Protein AF-A0A6A7FNZ3-F1 (afdb_monomer)

Foldseek 3Di:
DVVCVVVVDFLVNPDDDDDDDDDDDPVVVVVVVVVCVVDPPPPPPVLLDLPCVVVLVVLVVVLVVLVVVLVVVVVVQVVLVVVQVVLVVVLVVVVVVLVVQQVVCVVVVHHRDDDDDSCVVRPDDDDDDCVVSRNSVNVSVVSVVVSVVVVVSSVVSVVVVVVVVVD

Mean predicted aligned error: 10.19 Å

Radius of gyration: 31.42 Å; Cα contacts (8 Å, |Δi|>4): 56; chains: 1; bounding box: 76×31×95 Å

Structure (mmCIF, N/CA/C/O backbone):
data_AF-A0A6A7FNZ3-F1
#
_entry.id   AF-A0A6A7FNZ3-F1
#
loop_
_atom_site.group_PDB
_atom_site.id
_atom_site.type_symbol
_atom_site.label_atom_id
_atom_site.label_alt_id
_atom_site.label_comp_id
_atom_site.label_asym_id
_atom_site.label_entity_id
_atom_site.label_seq_id
_atom_site.pdbx_PDB_ins_code
_atom_site.Cartn_x
_atom_site.Cartn_y
_atom_site.Cartn_z
_atom_site.occupancy
_atom_site.B_iso_or_equiv
_atom_site.auth_seq_id
_atom_site.auth_comp_id
_atom_site.auth_asym_id
_atom_site.auth_atom_id
_atom_site.pdbx_PDB_model_num
ATOM 1 N N . PRO A 1 1 ? -13.942 -5.929 8.116 1.00 56.31 1 PRO A N 1
ATOM 2 C CA . PRO A 1 1 ? -12.706 -6.366 8.819 1.00 56.31 1 PRO A CA 1
ATOM 3 C C . PRO A 1 1 ? -12.641 -7.875 9.098 1.00 56.31 1 PRO A C 1
ATOM 5 O O . PRO A 1 1 ? -11.641 -8.498 8.754 1.00 56.31 1 PRO A O 1
ATOM 8 N N . ASP A 1 2 ? -13.688 -8.472 9.677 1.00 61.97 2 ASP A N 1
ATOM 9 C CA . ASP A 1 2 ? -13.666 -9.895 10.049 1.00 61.97 2 ASP A CA 1
ATOM 10 C C . ASP A 1 2 ? -13.621 -10.835 8.847 1.00 61.97 2 ASP A C 1
ATOM 12 O O . ASP A 1 2 ? -13.016 -11.894 8.931 1.00 61.97 2 ASP A O 1
ATOM 16 N N . VAL A 1 3 ? -14.195 -10.439 7.708 1.00 69.12 3 VAL A N 1
ATOM 17 C CA . VAL A 1 3 ? -14.129 -11.214 6.458 1.00 69.12 3 VAL A CA 1
ATOM 18 C C . VAL A 1 3 ? -12.696 -11.278 5.920 1.00 69.12 3 VAL A C 1
ATOM 20 O O . VAL A 1 3 ? -12.202 -12.367 5.656 1.00 69.12 3 VAL A O 1
ATOM 23 N N . LEU A 1 4 ? -11.989 -10.141 5.858 1.00 68.50 4 LEU A N 1
ATOM 24 C CA . LEU A 1 4 ? -10.575 -10.090 5.453 1.00 68.50 4 LEU A CA 1
ATOM 25 C C . LEU A 1 4 ? -9.689 -10.901 6.408 1.00 68.50 4 LEU A C 1
ATOM 27 O O . LEU A 1 4 ? -8.829 -11.657 5.967 1.00 68.50 4 LEU A O 1
ATOM 31 N N . ARG A 1 5 ? -9.947 -10.802 7.720 1.00 70.81 5 ARG A N 1
ATOM 32 C CA . ARG A 1 5 ? -9.220 -11.566 8.743 1.00 70.81 5 ARG A CA 1
ATOM 33 C C . ARG A 1 5 ? -9.498 -13.070 8.650 1.00 70.81 5 ARG A C 1
ATOM 35 O O . ARG A 1 5 ? -8.569 -13.858 8.791 1.00 70.81 5 ARG A O 1
ATOM 42 N N . LYS A 1 6 ? -10.747 -13.472 8.391 1.00 75.88 6 LYS A N 1
ATOM 43 C CA . LYS A 1 6 ? -11.143 -14.877 8.182 1.00 75.88 6 LYS A CA 1
ATOM 44 C C . LYS A 1 6 ? -10.519 -15.462 6.917 1.00 75.88 6 LYS A C 1
ATOM 46 O O . LYS A 1 6 ? -10.058 -16.596 6.947 1.00 75.88 6 LYS A O 1
ATOM 51 N N . LEU A 1 7 ? -10.467 -14.678 5.843 1.00 77.19 7 LEU A N 1
ATOM 52 C CA . LEU A 1 7 ? -9.879 -15.069 4.559 1.00 77.19 7 LEU A CA 1
ATOM 53 C C . LEU A 1 7 ? -8.352 -14.887 4.507 1.00 77.19 7 LEU A C 1
ATOM 55 O O . LEU A 1 7 ? -7.747 -15.207 3.491 1.00 77.19 7 LEU A O 1
ATOM 59 N N . LYS A 1 8 ? -7.725 -14.393 5.589 1.00 79.19 8 LYS A N 1
ATOM 60 C CA . LYS A 1 8 ? -6.281 -14.100 5.681 1.00 79.19 8 LYS A CA 1
ATOM 61 C C . LYS A 1 8 ? -5.763 -13.251 4.510 1.00 79.19 8 LYS A C 1
ATOM 63 O O . LYS A 1 8 ? -4.644 -13.442 4.040 1.00 79.19 8 LYS A O 1
ATOM 68 N N . LEU A 1 9 ? -6.582 -12.311 4.043 1.00 78.62 9 LEU A N 1
ATOM 69 C CA . LEU A 1 9 ? -6.213 -11.405 2.962 1.00 78.62 9 LEU A CA 1
ATOM 70 C C . LEU A 1 9 ? -5.295 -10.309 3.521 1.00 78.62 9 LEU A C 1
ATOM 72 O O . LEU A 1 9 ? -5.698 -9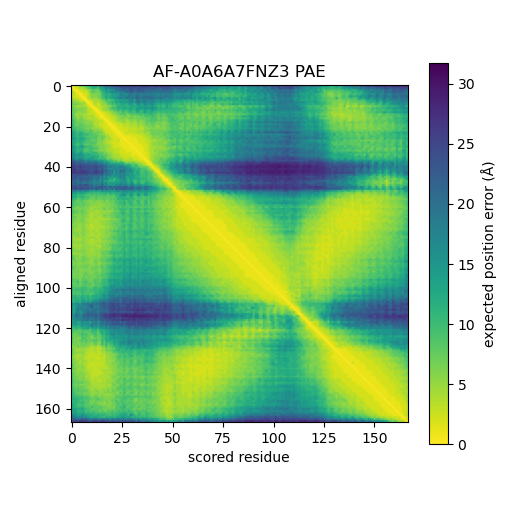.538 4.393 1.00 78.62 9 LEU A O 1
ATOM 76 N N . SER A 1 10 ? -4.057 -10.284 3.028 1.00 80.75 10 SER A N 1
ATOM 77 C CA . SER A 1 10 ? -3.047 -9.239 3.250 1.00 80.75 10 SER A CA 1
ATOM 78 C C . SER A 1 10 ? -2.820 -8.481 1.943 1.00 80.75 10 SER A C 1
ATOM 80 O O . SER A 1 10 ? -3.175 -8.981 0.875 1.00 80.75 10 SER A O 1
ATOM 82 N N . HIS A 1 11 ? -2.173 -7.319 2.022 1.00 81.19 11 HIS A N 1
ATOM 83 C CA . HIS A 1 11 ? -1.690 -6.580 0.855 1.00 81.19 11 HIS A CA 1
ATOM 84 C C . HIS A 1 11 ? -0.832 -7.448 -0.091 1.00 81.19 11 HIS A C 1
ATOM 86 O O . HIS A 1 11 ? -0.909 -7.272 -1.301 1.00 81.19 11 HIS A O 1
ATOM 92 N N . ASP A 1 12 ? -0.109 -8.442 0.440 1.00 80.81 12 ASP A N 1
ATOM 93 C CA . ASP A 1 12 ? 0.723 -9.368 -0.347 1.00 80.81 12 ASP A CA 1
ATOM 94 C C . ASP A 1 12 ? -0.079 -10.332 -1.228 1.00 80.81 12 ASP A C 1
ATOM 96 O O . ASP A 1 12 ? 0.350 -10.676 -2.322 1.00 80.81 12 ASP A O 1
ATOM 100 N N . ASN A 1 13 ? -1.251 -10.768 -0.758 1.00 82.56 13 ASN A N 1
ATOM 101 C CA . ASN A 1 13 ? -2.072 -11.774 -1.440 1.00 82.56 13 ASN A CA 1
ATOM 102 C C . ASN A 1 13 ? -3.271 -11.147 -2.164 1.00 82.56 13 ASN A C 1
ATOM 104 O O . ASN A 1 13 ? -4.154 -11.867 -2.631 1.00 82.56 13 ASN A O 1
ATOM 108 N N . LEU A 1 14 ? -3.347 -9.814 -2.203 1.00 82.94 14 LEU A N 1
ATOM 109 C CA . LEU A 1 14 ? -4.453 -9.097 -2.829 1.00 82.94 14 LEU A CA 1
ATOM 110 C C . LEU A 1 14 ? -4.335 -9.099 -4.357 1.00 82.94 14 LEU A C 1
ATOM 112 O O . LEU A 1 14 ? -5.343 -9.165 -5.056 1.00 82.94 14 LEU A O 1
ATOM 116 N N . PHE A 1 15 ? -3.102 -9.058 -4.859 1.00 83.44 15 PHE A N 1
ATOM 117 C CA . PHE A 1 15 ? -2.788 -9.041 -6.280 1.00 83.44 15 PHE A CA 1
ATOM 118 C C . PHE A 1 15 ? -1.883 -10.216 -6.637 1.00 83.44 15 PHE A C 1
ATOM 120 O O . PHE A 1 15 ? -1.096 -10.687 -5.821 1.00 83.44 15 PHE A O 1
ATOM 127 N N . THR A 1 16 ? -2.000 -10.689 -7.875 1.00 84.12 16 THR A N 1
ATOM 128 C CA . THR A 1 16 ? -1.127 -11.734 -8.419 1.00 84.12 16 THR A CA 1
ATOM 129 C C . THR A 1 16 ? -0.494 -11.219 -9.701 1.00 84.12 16 THR A C 1
ATOM 131 O O . THR A 1 16 ? -1.188 -10.729 -10.591 1.00 84.12 16 THR A O 1
ATOM 134 N N . GLU A 1 17 ? 0.834 -11.284 -9.777 1.00 83.50 17 GLU A N 1
ATOM 135 C CA . GLU A 1 17 ? 1.569 -10.879 -10.972 1.00 83.50 17 GLU A CA 1
ATOM 136 C C . GLU A 1 17 ? 1.423 -11.957 -12.049 1.00 83.50 17 GLU A C 1
ATOM 138 O O . GLU A 1 17 ? 1.790 -13.119 -11.856 1.00 83.50 17 GLU A O 1
ATOM 143 N N . VAL A 1 18 ? 0.883 -11.575 -13.205 1.00 90.38 18 VAL A N 1
ATOM 144 C CA . VAL A 1 18 ? 0.770 -12.465 -14.362 1.00 90.38 18 VAL A CA 1
ATOM 145 C C . VAL A 1 18 ? 1.965 -12.229 -15.272 1.00 90.38 18 VAL A C 1
ATOM 147 O O . VAL A 1 18 ? 2.181 -11.123 -15.765 1.00 90.38 18 VAL A O 1
ATOM 150 N N . LYS A 1 19 ? 2.742 -13.285 -15.528 1.00 91.00 19 LYS A N 1
ATOM 151 C CA . LYS A 1 19 ? 3.885 -13.206 -16.438 1.00 91.00 19 LYS A CA 1
ATOM 152 C C . LYS A 1 19 ? 3.411 -12.916 -17.863 1.00 91.00 19 LYS A C 1
ATOM 154 O O . LYS A 1 19 ? 2.720 -13.733 -18.471 1.00 91.00 19 LYS A O 1
ATOM 159 N N . VAL A 1 20 ? 3.861 -11.796 -18.422 1.00 93.00 20 VAL A N 1
ATOM 160 C CA . VAL A 1 20 ? 3.651 -11.466 -19.834 1.00 93.00 20 VAL A CA 1
ATOM 161 C C . VAL A 1 20 ? 4.646 -12.257 -20.683 1.00 93.00 20 VAL A C 1
ATOM 163 O O . VAL A 1 20 ? 5.857 -12.185 -20.471 1.00 93.00 20 VAL A O 1
ATOM 166 N N . VAL A 1 21 ? 4.138 -13.041 -21.637 1.00 94.06 21 VAL A N 1
ATOM 167 C CA . VAL A 1 21 ? 4.956 -13.805 -22.589 1.00 94.06 21 VAL A CA 1
ATOM 168 C C . VAL A 1 21 ? 4.644 -13.316 -23.994 1.00 94.06 21 VAL A C 1
ATOM 170 O O . VAL A 1 21 ? 3.557 -13.561 -24.514 1.00 94.06 21 VAL A O 1
ATOM 173 N N . ILE A 1 22 ? 5.611 -12.642 -24.611 1.00 92.56 22 ILE A N 1
ATOM 174 C CA . ILE A 1 22 ? 5.517 -12.205 -26.003 1.00 92.56 22 ILE A CA 1
ATOM 175 C C . ILE A 1 22 ? 5.937 -13.381 -26.888 1.00 92.56 22 ILE A C 1
ATOM 177 O O . ILE A 1 22 ? 7.030 -13.925 -26.729 1.00 92.56 22 ILE A O 1
ATOM 181 N N . LYS A 1 23 ? 5.053 -13.803 -27.797 1.00 94.69 23 LYS A N 1
ATOM 182 C CA . LYS A 1 23 ? 5.336 -14.834 -28.803 1.00 94.69 23 LYS A CA 1
ATOM 183 C C . LYS A 1 23 ? 5.120 -14.241 -30.185 1.00 94.69 23 LYS A C 1
ATOM 185 O O . LYS A 1 23 ? 4.004 -13.844 -30.508 1.00 94.69 23 LYS A O 1
ATOM 190 N N . ASN A 1 24 ? 6.171 -14.238 -30.992 1.00 93.75 24 ASN A N 1
ATOM 191 C CA . ASN A 1 24 ? 6.100 -13.801 -32.379 1.00 93.75 24 ASN A CA 1
ATOM 192 C C . ASN A 1 24 ? 5.875 -15.003 -33.295 1.00 93.75 24 ASN A C 1
ATOM 194 O O . ASN A 1 24 ? 6.409 -16.090 -33.061 1.00 93.75 24 ASN A O 1
ATOM 198 N N . SER A 1 25 ? 5.083 -14.808 -34.348 1.00 96.75 25 SER A N 1
ATOM 199 C CA . SER A 1 25 ? 5.003 -15.784 -35.432 1.00 96.75 25 SER A CA 1
ATOM 200 C C . SER A 1 25 ? 6.275 -15.728 -36.280 1.00 96.75 25 SER A C 1
ATOM 202 O O . SER A 1 25 ? 6.988 -14.724 -36.296 1.00 96.75 25 SER A O 1
ATOM 204 N N . HIS A 1 26 ? 6.541 -16.790 -37.042 1.00 95.12 26 HIS A N 1
ATOM 205 C CA . HIS A 1 26 ? 7.684 -16.816 -37.958 1.00 95.12 26 HIS A CA 1
ATOM 206 C C . HIS A 1 26 ? 7.654 -15.661 -38.971 1.00 95.12 26 HIS A C 1
ATOM 208 O O . HIS A 1 26 ? 8.702 -15.113 -39.296 1.00 95.12 26 HIS A O 1
ATOM 214 N N . LEU A 1 27 ? 6.460 -15.243 -39.409 1.00 95.06 27 LEU A N 1
ATOM 215 C CA . LEU A 1 27 ? 6.297 -14.117 -40.330 1.00 95.06 27 LEU A CA 1
ATOM 216 C C . LEU A 1 27 ? 6.630 -12.772 -39.669 1.00 95.06 27 LEU A C 1
ATOM 218 O O . LEU A 1 27 ? 7.258 -11.929 -40.297 1.00 95.06 27 LEU A O 1
ATOM 222 N N . ILE A 1 28 ? 6.263 -12.588 -38.396 1.00 95.25 28 ILE A N 1
ATOM 223 C CA . ILE A 1 28 ? 6.636 -11.389 -37.632 1.00 95.25 28 ILE A CA 1
ATOM 224 C C . ILE A 1 28 ? 8.151 -11.322 -37.438 1.00 95.25 28 ILE A C 1
ATOM 226 O O . ILE A 1 28 ? 8.718 -10.244 -37.554 1.00 95.25 28 ILE A O 1
ATOM 230 N N . ASN A 1 29 ? 8.820 -12.456 -37.208 1.00 93.31 29 ASN A N 1
ATOM 231 C CA . ASN A 1 29 ? 10.281 -12.478 -37.107 1.00 93.31 29 ASN A CA 1
ATOM 232 C C . ASN A 1 29 ? 10.949 -12.095 -38.438 1.00 93.31 29 ASN A C 1
ATOM 234 O O . ASN A 1 29 ? 11.882 -11.300 -38.434 1.00 93.31 29 ASN A O 1
ATOM 238 N N . ALA A 1 30 ? 10.454 -12.615 -39.569 1.00 92.69 30 ALA A N 1
ATOM 239 C CA . ALA A 1 30 ? 10.962 -12.246 -40.894 1.00 92.69 30 ALA A CA 1
ATOM 240 C C . ALA A 1 30 ? 10.755 -10.750 -41.184 1.00 92.69 30 ALA A C 1
ATOM 242 O O . ALA A 1 30 ? 11.678 -10.073 -41.629 1.00 92.69 30 ALA A O 1
ATOM 243 N N . LEU A 1 31 ? 9.574 -10.225 -40.843 1.00 91.94 31 LEU A N 1
ATOM 244 C CA . LEU A 1 31 ? 9.273 -8.800 -40.949 1.00 91.94 31 LEU A CA 1
ATOM 245 C C . LEU A 1 31 ? 10.174 -7.954 -40.039 1.00 91.94 31 LEU A C 1
ATOM 247 O O . LEU A 1 31 ? 10.645 -6.907 -40.462 1.00 91.94 31 LEU A O 1
ATOM 251 N N . GLN A 1 32 ? 10.444 -8.387 -38.802 1.00 88.31 32 GLN A N 1
ATOM 252 C CA . GLN A 1 32 ? 11.372 -7.682 -37.915 1.00 88.31 32 GLN A CA 1
ATOM 253 C C . GLN A 1 32 ? 12.770 -7.587 -38.531 1.00 88.31 32 GLN A C 1
ATOM 255 O O . GLN A 1 32 ? 13.363 -6.518 -38.459 1.00 88.31 32 GLN A O 1
ATOM 260 N N .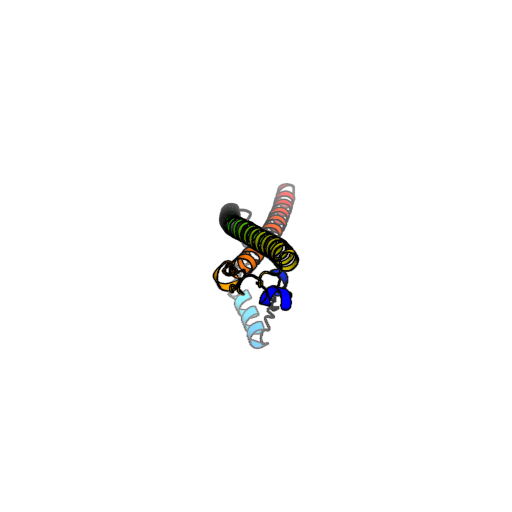 CYS A 1 33 ? 13.279 -8.656 -39.153 1.00 87.88 33 CYS A N 1
ATOM 261 C CA . CYS A 1 33 ? 14.572 -8.623 -39.843 1.00 87.88 33 CYS A CA 1
ATOM 262 C C . CYS A 1 33 ? 14.598 -7.572 -40.962 1.00 87.88 33 CYS A C 1
ATOM 264 O O . CYS A 1 33 ? 15.513 -6.756 -40.998 1.00 87.88 33 CYS A O 1
ATOM 266 N N . GLU A 1 34 ? 13.569 -7.535 -41.811 1.00 90.12 34 GLU A N 1
ATOM 267 C CA . GLU A 1 34 ? 13.465 -6.539 -42.885 1.00 90.12 34 GLU A CA 1
ATOM 268 C C . GLU A 1 34 ? 13.355 -5.107 -42.329 1.00 90.12 34 GLU A C 1
ATOM 270 O O . GLU A 1 34 ? 14.017 -4.189 -42.811 1.00 90.12 34 GLU A O 1
ATOM 275 N N . LEU A 1 35 ? 12.582 -4.912 -41.255 1.00 86.75 35 LEU A N 1
ATOM 276 C CA . LEU A 1 35 ? 12.452 -3.615 -40.584 1.00 86.75 35 LEU A CA 1
ATOM 277 C C . LEU A 1 35 ? 13.764 -3.145 -39.937 1.00 86.75 35 LEU A C 1
ATOM 279 O O . LEU A 1 35 ? 14.048 -1.948 -39.960 1.00 86.75 35 LEU A O 1
ATOM 283 N N . TYR A 1 36 ? 14.567 -4.056 -39.378 1.00 84.19 36 TYR A N 1
ATOM 284 C CA . TYR A 1 36 ? 15.887 -3.726 -38.829 1.00 84.19 36 TYR A CA 1
ATOM 285 C C . TYR A 1 36 ? 16.851 -3.232 -39.916 1.00 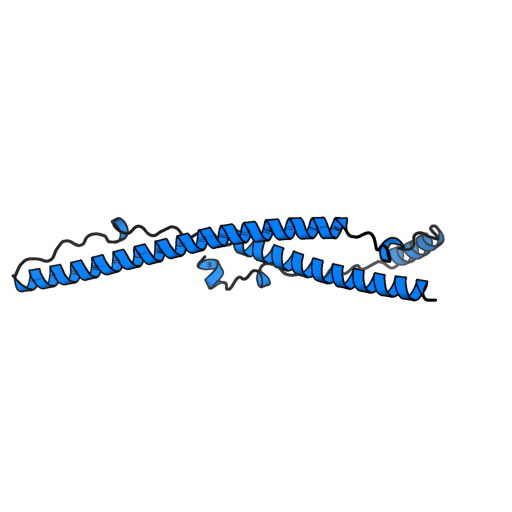84.19 36 TYR A C 1
ATOM 287 O O . TYR A 1 36 ? 17.614 -2.300 -39.671 1.00 84.19 36 TYR A O 1
ATOM 295 N N . GLU A 1 37 ? 16.794 -3.812 -41.116 1.00 84.38 37 GLU A N 1
ATOM 296 C CA . GLU A 1 37 ? 17.611 -3.384 -42.260 1.00 84.38 37 GLU A CA 1
ATOM 297 C C . GLU A 1 37 ? 17.138 -2.048 -42.849 1.00 84.38 37 GLU A C 1
ATOM 299 O O . GLU A 1 37 ? 17.957 -1.228 -43.265 1.00 84.38 37 GLU A O 1
ATOM 304 N N . GLN A 1 38 ? 15.824 -1.804 -42.859 1.00 84.56 38 GLN A N 1
ATOM 305 C CA . GLN A 1 38 ? 15.233 -0.567 -43.381 1.00 84.56 38 GLN A CA 1
ATOM 306 C C . GLN A 1 38 ? 15.339 0.620 -42.413 1.00 84.56 38 GLN A C 1
ATOM 308 O O . GLN A 1 38 ? 15.278 1.769 -42.855 1.00 84.56 38 GLN A O 1
ATOM 313 N N . MET A 1 39 ? 15.513 0.373 -41.109 1.00 74.38 39 MET A N 1
ATOM 314 C CA . MET A 1 39 ? 15.667 1.415 -40.085 1.00 74.38 39 MET A CA 1
ATOM 315 C C . MET A 1 39 ? 16.980 1.281 -39.291 1.00 74.38 39 MET A C 1
ATOM 317 O O . MET A 1 39 ? 16.952 1.042 -38.078 1.00 74.38 39 MET A O 1
ATOM 321 N N . PRO A 1 40 ? 18.147 1.477 -39.931 1.00 66.38 40 PRO A N 1
ATOM 322 C CA . PRO A 1 40 ? 19.420 1.468 -39.225 1.00 66.38 40 PRO A CA 1
ATOM 323 C C . PRO A 1 40 ? 19.517 2.687 -38.290 1.00 66.38 40 PRO A C 1
ATOM 325 O O . PRO A 1 40 ? 19.318 3.827 -38.709 1.00 66.38 40 PRO A O 1
ATOM 328 N N . GLY A 1 41 ? 19.835 2.457 -37.013 1.00 62.09 41 GLY A N 1
ATOM 329 C CA . GLY A 1 41 ? 20.153 3.524 -36.052 1.00 62.09 41 GLY A CA 1
ATOM 330 C C . GLY A 1 41 ? 19.058 3.911 -35.051 1.00 62.09 41 GLY A C 1
ATOM 331 O O . GLY A 1 41 ? 19.284 4.811 -34.247 1.00 62.09 41 GLY A O 1
ATOM 332 N N . HIS A 1 42 ? 17.906 3.230 -35.023 1.00 57.94 42 HIS A N 1
ATOM 333 C CA . HIS A 1 42 ? 16.923 3.371 -33.932 1.00 57.94 42 HIS A CA 1
ATOM 334 C C . HIS A 1 42 ? 17.196 2.387 -32.780 1.00 57.94 42 HIS A C 1
ATOM 336 O O . HIS A 1 42 ? 16.294 1.756 -32.231 1.00 57.94 42 HIS A O 1
ATOM 342 N N . GLU A 1 43 ? 18.470 2.205 -32.437 1.00 61.62 43 GLU A N 1
ATOM 343 C CA . GLU A 1 43 ? 18.854 1.402 -31.281 1.00 61.62 43 GLU A CA 1
ATOM 344 C C . GLU A 1 43 ? 18.576 2.183 -29.994 1.00 61.62 43 GLU A C 1
ATOM 346 O O . GLU A 1 43 ? 18.660 3.411 -29.962 1.00 61.62 43 GLU A O 1
ATOM 351 N N . ALA A 1 44 ? 18.199 1.465 -28.935 1.00 58.34 44 ALA A N 1
ATOM 352 C CA . ALA A 1 44 ? 17.713 1.996 -27.664 1.00 58.34 44 ALA A CA 1
ATOM 353 C C . ALA A 1 44 ? 18.775 2.807 -26.886 1.00 58.34 44 ALA A C 1
ATOM 355 O O . ALA A 1 44 ? 19.241 2.400 -25.822 1.00 58.34 44 ALA A O 1
ATOM 356 N N . SER A 1 45 ? 19.132 3.993 -27.376 1.00 60.41 45 SER A N 1
ATOM 357 C CA . SER A 1 45 ? 20.077 4.917 -26.733 1.00 60.41 45 SER A CA 1
ATOM 358 C C . SER A 1 45 ? 19.559 5.466 -25.398 1.00 60.41 45 SER A C 1
ATOM 360 O O . SER A 1 45 ? 20.344 5.847 -24.533 1.00 60.41 45 SER A O 1
ATOM 362 N N . GLN A 1 46 ? 18.240 5.415 -25.177 1.00 63.75 46 GLN A N 1
ATOM 363 C CA . GLN A 1 46 ? 17.592 5.810 -23.921 1.00 63.75 46 GLN A CA 1
ATOM 364 C C . GLN A 1 46 ? 17.992 4.928 -22.726 1.00 63.75 46 GLN A C 1
ATOM 366 O O . GLN A 1 46 ? 17.793 5.317 -21.573 1.00 63.75 46 GLN A O 1
ATOM 371 N N . PHE A 1 47 ? 18.583 3.747 -22.954 1.00 67.25 47 PHE A N 1
ATOM 372 C CA . PHE A 1 47 ? 18.998 2.880 -21.852 1.00 67.25 47 PHE A CA 1
ATOM 373 C C . PHE A 1 47 ? 20.101 3.510 -20.992 1.00 67.25 47 PHE A C 1
ATOM 375 O O . PHE A 1 47 ? 20.091 3.315 -19.781 1.00 67.25 47 PHE A O 1
ATOM 382 N N . LEU A 1 48 ? 20.992 4.324 -21.566 1.00 68.94 48 LEU A N 1
ATOM 383 C CA . LEU A 1 48 ? 22.048 5.034 -20.829 1.00 68.94 48 LEU A CA 1
ATOM 384 C C . LEU A 1 48 ? 21.661 6.464 -20.434 1.00 68.94 48 LEU A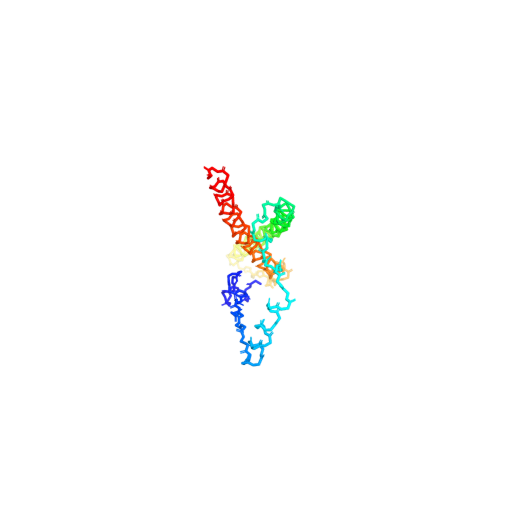 C 1
ATOM 386 O O . LEU A 1 48 ? 22.514 7.221 -19.975 1.00 68.94 48 LEU A O 1
ATOM 390 N N . ASP A 1 49 ? 20.384 6.832 -20.551 1.00 72.62 49 ASP A N 1
ATOM 391 C CA . ASP A 1 49 ? 19.932 8.123 -20.050 1.00 72.62 49 ASP A CA 1
ATOM 392 C C . ASP A 1 49 ? 20.035 8.159 -18.514 1.00 72.62 49 ASP A C 1
ATOM 394 O O . ASP A 1 49 ? 19.414 7.356 -17.798 1.00 72.62 49 ASP A O 1
ATOM 398 N N . LEU A 1 50 ? 20.884 9.068 -18.029 1.00 68.00 50 LEU A N 1
ATOM 399 C CA . LEU A 1 50 ? 21.114 9.380 -16.616 1.00 68.00 50 LEU A CA 1
ATOM 400 C C . LEU A 1 50 ? 20.110 10.434 -16.106 1.00 68.00 50 LEU A C 1
ATOM 402 O O . LEU A 1 50 ? 19.969 10.612 -14.892 1.00 68.00 50 LEU A O 1
ATOM 406 N N . GLY A 1 51 ? 19.400 11.121 -17.010 1.00 64.75 51 GLY A N 1
ATOM 407 C CA . GLY A 1 51 ? 18.434 12.186 -16.742 1.00 64.75 51 GLY A CA 1
ATOM 408 C C . GLY A 1 51 ? 17.127 11.667 -16.150 1.00 64.75 51 GLY A C 1
ATOM 409 O O . GLY A 1 51 ? 16.094 11.639 -16.805 1.00 64.75 51 GLY A O 1
ATOM 410 N N . SER A 1 52 ? 17.162 11.258 -14.885 1.00 67.94 52 SER A N 1
ATOM 411 C CA . SER A 1 52 ? 16.048 10.549 -14.239 1.00 67.94 52 SER A CA 1
ATOM 412 C C . SER A 1 52 ? 15.562 11.201 -12.930 1.00 67.94 52 SER A C 1
ATOM 414 O O . SER A 1 52 ? 14.736 10.661 -12.193 1.00 67.94 52 SER A O 1
ATOM 416 N N . LEU A 1 53 ? 16.032 12.420 -12.644 1.00 70.44 53 LEU A N 1
ATOM 417 C CA . LEU A 1 53 ? 15.703 13.138 -11.408 1.00 70.44 53 LEU A CA 1
ATOM 418 C C . LEU A 1 53 ? 14.213 13.519 -11.322 1.00 70.44 53 LEU A C 1
ATOM 420 O O . LEU A 1 53 ? 13.631 13.479 -10.243 1.00 70.44 53 LEU A O 1
ATOM 424 N N . SER A 1 54 ? 13.574 13.840 -12.452 1.00 78.19 54 SER A N 1
ATOM 425 C CA . SER A 1 54 ? 12.153 14.218 -12.503 1.00 78.19 54 SER A CA 1
ATOM 426 C C . SER A 1 54 ? 11.210 13.032 -12.280 1.00 78.19 54 SER A C 1
ATOM 428 O O . SER A 1 54 ? 10.186 13.175 -11.611 1.00 78.19 54 SER A O 1
ATOM 430 N N . THR A 1 55 ? 11.553 11.846 -12.795 1.00 78.94 55 THR A N 1
ATOM 431 C CA . THR A 1 55 ? 10.791 10.613 -12.548 1.00 78.94 55 THR A CA 1
ATOM 432 C C . THR A 1 55 ? 10.887 10.197 -11.086 1.00 78.94 55 THR A C 1
ATOM 434 O O . THR A 1 55 ? 9.860 9.900 -10.476 1.00 78.94 55 THR A O 1
ATOM 437 N N . LEU A 1 56 ? 12.093 10.288 -10.513 1.00 82.81 56 LEU A N 1
ATOM 438 C CA . LEU A 1 56 ? 12.347 10.013 -9.103 1.00 82.81 56 LEU A CA 1
ATOM 439 C C . LEU A 1 56 ? 11.565 10.962 -8.186 1.00 82.81 56 LEU A C 1
ATOM 441 O O . LEU A 1 56 ? 10.880 10.501 -7.277 1.00 82.81 56 LEU A O 1
ATOM 445 N N . ASP A 1 57 ? 11.626 12.273 -8.442 1.00 86.62 57 ASP A N 1
ATOM 446 C CA . ASP A 1 57 ? 10.889 13.278 -7.666 1.00 86.62 57 ASP A CA 1
ATOM 447 C C . ASP A 1 57 ? 9.378 13.005 -7.702 1.00 86.62 57 ASP A C 1
ATOM 449 O O . ASP A 1 57 ? 8.716 13.000 -6.665 1.00 86.62 57 ASP A O 1
ATOM 453 N N . ARG A 1 58 ? 8.829 12.675 -8.879 1.00 87.81 58 ARG A N 1
ATOM 454 C CA . ARG A 1 58 ? 7.410 12.314 -9.008 1.00 87.81 58 ARG A CA 1
ATOM 455 C C . ARG A 1 58 ? 7.057 11.058 -8.207 1.00 87.81 58 ARG A C 1
ATOM 457 O O . ARG A 1 58 ? 6.042 11.058 -7.514 1.00 87.81 58 ARG A O 1
ATOM 464 N N . GLN A 1 59 ? 7.866 10.002 -8.292 1.00 86.31 59 GLN A N 1
ATOM 465 C CA . GLN A 1 59 ? 7.634 8.757 -7.547 1.00 86.31 59 GLN A CA 1
ATOM 466 C C . GLN A 1 59 ? 7.722 8.969 -6.033 1.00 86.31 59 GLN A C 1
ATOM 468 O O . GLN A 1 59 ? 6.877 8.456 -5.301 1.00 86.31 59 GLN A O 1
ATOM 473 N N . LEU A 1 60 ? 8.670 9.783 -5.563 1.00 90.12 60 LEU A N 1
ATOM 474 C CA . LEU A 1 60 ? 8.773 10.146 -4.149 1.00 90.12 60 LEU A CA 1
ATOM 475 C C . LEU A 1 60 ? 7.561 10.952 -3.670 1.00 90.12 60 LEU A C 1
ATOM 477 O O . LEU A 1 60 ? 7.040 10.660 -2.597 1.00 90.12 60 LEU A O 1
ATOM 481 N N . ARG A 1 61 ? 7.059 11.909 -4.461 1.00 91.81 61 ARG A N 1
ATOM 482 C CA . ARG A 1 61 ? 5.848 12.678 -4.112 1.00 91.81 61 ARG A CA 1
ATOM 483 C C . ARG A 1 61 ? 4.621 11.785 -3.945 1.00 91.81 61 ARG A C 1
ATOM 485 O O . ARG A 1 61 ? 3.922 11.904 -2.944 1.00 91.81 61 ARG A O 1
ATOM 492 N N . VAL A 1 62 ? 4.389 10.876 -4.892 1.00 90.56 62 VAL A N 1
ATOM 493 C CA . VAL A 1 62 ? 3.249 9.944 -4.835 1.00 90.56 62 VAL A CA 1
ATOM 494 C C . VAL A 1 62 ? 3.390 8.976 -3.657 1.00 90.56 62 VAL A C 1
ATOM 496 O O . VAL A 1 62 ? 2.406 8.678 -2.976 1.00 90.56 62 VAL A O 1
ATOM 499 N N . LEU A 1 63 ? 4.614 8.521 -3.366 1.00 93.25 63 LEU A N 1
ATOM 500 C CA . LEU A 1 63 ? 4.889 7.696 -2.191 1.00 93.25 63 LEU A CA 1
ATOM 501 C C . LEU A 1 63 ? 4.564 8.445 -0.892 1.00 93.25 63 LEU A C 1
ATOM 503 O O . LEU A 1 63 ? 3.908 7.879 -0.023 1.00 93.25 63 LEU A O 1
ATOM 507 N N . MET A 1 64 ? 4.985 9.707 -0.766 1.00 94.19 64 MET A N 1
ATOM 508 C CA . MET A 1 64 ? 4.696 10.533 0.412 1.00 94.19 64 MET A CA 1
ATOM 509 C C . MET A 1 64 ? 3.189 10.705 0.631 1.00 94.19 64 MET A C 1
ATOM 511 O O . MET A 1 64 ? 2.710 10.470 1.737 1.00 94.19 64 MET A O 1
ATOM 515 N N . GLU A 1 65 ? 2.439 11.027 -0.425 1.00 94.12 65 GLU A N 1
ATOM 516 C CA . GLU A 1 65 ? 0.978 11.171 -0.357 1.00 94.12 65 GLU A CA 1
ATOM 517 C C . GLU A 1 65 ? 0.295 9.868 0.089 1.00 94.12 65 GLU A C 1
ATOM 519 O O . GLU A 1 65 ? -0.547 9.875 0.986 1.00 94.12 65 GLU A O 1
ATOM 524 N N . SER A 1 66 ? 0.725 8.732 -0.467 1.00 91.75 66 SER A N 1
ATOM 525 C CA . SER A 1 66 ? 0.176 7.414 -0.118 1.00 91.75 66 SER A CA 1
ATOM 526 C C . SER A 1 66 ? 0.465 7.037 1.343 1.00 91.75 66 SER A C 1
ATOM 528 O O . SER A 1 66 ? -0.369 6.439 2.025 1.00 91.75 66 SER A O 1
ATOM 530 N N . VAL A 1 67 ? 1.651 7.391 1.850 1.00 95.25 67 VAL A N 1
ATOM 531 C CA . VAL A 1 67 ? 2.040 7.167 3.253 1.00 95.25 67 VAL A CA 1
ATOM 532 C C . VAL A 1 67 ? 1.214 8.041 4.198 1.00 95.25 67 VAL A C 1
ATOM 534 O O . VAL A 1 67 ? 0.757 7.552 5.236 1.00 95.25 67 VAL A O 1
ATOM 537 N N . ASP A 1 68 ? 0.985 9.304 3.840 1.00 95.31 68 ASP A N 1
ATOM 538 C CA . ASP A 1 68 ? 0.144 10.216 4.617 1.00 95.31 68 ASP A CA 1
ATOM 539 C C . ASP A 1 68 ? -1.311 9.731 4.669 1.00 95.31 68 ASP A C 1
ATOM 541 O O . ASP A 1 68 ? -1.923 9.731 5.744 1.00 95.31 68 ASP A O 1
ATOM 545 N N . GLU A 1 69 ? -1.855 9.246 3.551 1.00 93.69 69 GLU A N 1
ATOM 546 C CA . GLU A 1 69 ? -3.187 8.637 3.498 1.00 93.69 69 GLU A CA 1
ATOM 547 C C . GLU A 1 69 ? -3.292 7.428 4.445 1.00 93.69 69 GLU A C 1
ATOM 549 O O . GLU A 1 69 ? -4.173 7.386 5.316 1.00 93.69 69 GLU A O 1
ATOM 554 N N . LEU A 1 70 ? -2.335 6.495 4.370 1.00 93.00 70 LEU A N 1
ATOM 555 C CA . LEU A 1 70 ? -2.303 5.324 5.250 1.00 93.00 70 LEU A CA 1
ATOM 556 C C . LEU A 1 70 ? -2.167 5.719 6.734 1.00 93.00 70 LEU A C 1
ATOM 558 O O . LEU A 1 70 ? -2.775 5.098 7.613 1.00 93.00 70 LEU A O 1
ATOM 562 N N . SER A 1 71 ? -1.403 6.771 7.038 1.00 93.88 71 SER A N 1
ATOM 563 C CA . SER A 1 71 ? -1.255 7.316 8.395 1.00 93.88 71 SER A CA 1
ATOM 564 C C . SER A 1 71 ? -2.573 7.885 8.942 1.00 93.88 71 SER A C 1
ATOM 566 O O . SER A 1 71 ? -2.949 7.642 10.103 1.00 93.88 71 SER A O 1
ATOM 568 N N . GLN A 1 72 ? -3.338 8.587 8.103 1.00 93.38 72 GLN A N 1
ATOM 569 C CA . GLN A 1 72 ? -4.667 9.082 8.466 1.00 93.38 72 GLN A CA 1
ATOM 570 C C . GLN A 1 72 ? -5.641 7.929 8.738 1.00 93.38 72 GLN A C 1
ATOM 572 O O . GLN A 1 72 ? -6.383 7.956 9.729 1.00 93.38 72 GLN A O 1
ATOM 577 N N . GLU A 1 73 ? -5.631 6.889 7.910 1.00 90.75 73 GLU A N 1
ATOM 578 C CA . GLU A 1 73 ? -6.447 5.691 8.123 1.00 90.75 73 GLU A CA 1
ATOM 579 C C . GLU A 1 73 ? -6.049 4.922 9.387 1.00 90.75 73 GLU A C 1
ATOM 581 O O . GLU A 1 73 ? -6.921 4.486 10.150 1.00 90.75 73 GLU A O 1
ATOM 586 N N . ALA A 1 74 ? -4.749 4.812 9.674 1.00 90.69 74 ALA A N 1
ATOM 587 C CA . ALA A 1 74 ? -4.248 4.226 10.913 1.00 90.69 74 ALA A CA 1
ATOM 588 C C . ALA A 1 74 ? -4.741 5.011 12.139 1.00 90.69 74 ALA A C 1
ATOM 590 O O . ALA A 1 74 ? -5.182 4.419 13.129 1.00 90.69 74 ALA A O 1
ATOM 591 N N . SER A 1 75 ? -4.751 6.342 12.062 1.00 93.75 75 SER A N 1
ATOM 592 C CA . SER A 1 75 ? -5.280 7.211 13.119 1.00 93.75 75 SER A CA 1
ATOM 593 C C . SER A 1 75 ? -6.785 7.011 13.335 1.00 93.75 75 SER A C 1
ATOM 595 O O . SER A 1 75 ? -7.230 6.839 14.477 1.00 93.75 75 SER A O 1
ATOM 597 N N . LYS A 1 76 ? -7.577 6.940 12.254 1.00 92.06 76 LYS A N 1
ATOM 598 C CA . LYS A 1 76 ? -9.015 6.606 12.317 1.00 92.06 76 LYS A CA 1
ATOM 599 C C . LYS A 1 76 ? -9.235 5.238 12.972 1.00 92.06 76 LYS A C 1
ATOM 601 O O . LYS A 1 76 ? -10.086 5.105 13.856 1.00 92.06 76 LYS A O 1
ATOM 606 N N . PHE A 1 77 ? -8.434 4.238 12.601 1.00 91.00 77 PHE A N 1
ATOM 607 C CA . PHE A 1 77 ? -8.513 2.892 13.165 1.00 91.00 77 PHE A CA 1
ATOM 608 C C . PHE A 1 77 ? -8.164 2.845 14.657 1.00 91.00 77 PHE A C 1
ATOM 610 O O . PHE A 1 77 ? -8.892 2.234 15.441 1.00 91.00 77 PHE A O 1
ATOM 617 N N . ASN A 1 78 ? -7.109 3.546 15.072 1.00 92.81 78 ASN A N 1
ATOM 618 C CA . ASN A 1 78 ? -6.734 3.664 16.479 1.00 92.81 78 ASN A CA 1
ATOM 619 C C . ASN A 1 78 ? -7.858 4.295 17.312 1.00 92.81 78 ASN A C 1
ATOM 621 O O . ASN A 1 78 ? -8.171 3.818 18.405 1.00 92.81 78 ASN A O 1
ATOM 625 N N . ASN A 1 79 ? -8.508 5.338 16.792 1.00 94.06 79 ASN A N 1
ATOM 626 C CA . ASN A 1 79 ? -9.644 5.970 17.462 1.00 94.06 79 ASN A CA 1
ATOM 627 C C . ASN A 1 79 ? -10.848 5.027 17.572 1.00 94.06 79 ASN A C 1
ATOM 629 O O . ASN A 1 79 ? -11.474 4.963 18.631 1.00 94.06 79 ASN A O 1
ATOM 633 N N . TYR A 1 80 ? -11.152 4.262 16.522 1.00 93.44 80 TYR A N 1
ATOM 634 C CA . TYR A 1 80 ? -12.171 3.211 16.575 1.00 93.44 80 TYR A CA 1
ATOM 635 C C . TYR A 1 80 ? -11.849 2.164 17.651 1.00 93.44 80 TYR A C 1
ATOM 637 O O . TYR A 1 80 ? -12.700 1.857 18.485 1.00 93.44 80 TYR A O 1
ATOM 645 N N . GLN A 1 81 ? -10.608 1.671 17.707 1.00 91.75 81 GLN A N 1
ATOM 646 C CA . GLN A 1 81 ? -10.193 0.676 18.698 1.00 91.75 81 GLN A CA 1
ATOM 647 C C . GLN A 1 81 ? -10.326 1.201 20.136 1.00 91.75 81 GLN A C 1
ATOM 649 O O . GLN A 1 81 ? -10.800 0.474 21.016 1.00 91.75 81 GLN A O 1
ATOM 654 N N . ARG A 1 82 ? -9.978 2.473 20.381 1.00 94.88 82 ARG A N 1
ATOM 655 C CA . ARG A 1 82 ? -10.196 3.123 21.685 1.00 94.88 82 ARG A CA 1
ATOM 656 C C . ARG A 1 82 ? -11.679 3.179 22.051 1.00 94.88 82 ARG A C 1
ATOM 658 O O . ARG A 1 82 ? -12.027 2.854 23.184 1.00 94.88 82 ARG A O 1
ATOM 665 N N . GLN A 1 83 ? -12.547 3.552 21.109 1.00 93.12 83 GLN A N 1
ATOM 666 C CA . GLN A 1 83 ? -13.993 3.618 21.344 1.00 93.12 83 GLN A CA 1
ATOM 667 C C . GLN A 1 83 ? -14.588 2.237 21.650 1.00 93.12 83 GLN A C 1
ATOM 669 O O . GLN A 1 83 ? -15.350 2.107 22.606 1.00 93.12 83 GLN A O 1
ATOM 674 N N . VAL A 1 84 ? -14.199 1.198 20.903 1.00 92.75 84 VAL A N 1
ATOM 675 C CA . VAL A 1 84 ? -14.651 -0.184 21.151 1.00 92.75 84 VAL A CA 1
ATOM 676 C C . VAL A 1 84 ? -14.193 -0.680 22.520 1.00 92.75 84 VAL A C 1
ATOM 678 O O . VAL A 1 84 ? -14.993 -1.246 23.265 1.00 92.75 84 VAL A O 1
ATOM 681 N N . SER A 1 85 ? -12.930 -0.435 22.880 1.00 93.38 85 SER A N 1
ATOM 682 C CA . SER A 1 85 ? -12.396 -0.812 24.193 1.00 93.38 85 SER A CA 1
ATOM 683 C C . SER A 1 85 ? -13.160 -0.125 25.327 1.00 93.38 85 SER A C 1
ATOM 685 O O . SER A 1 85 ? -13.597 -0.788 26.269 1.00 93.38 85 SER A O 1
ATOM 687 N N . LYS A 1 86 ? -13.416 1.184 25.197 1.00 94.94 86 LYS A N 1
ATOM 688 C CA . LYS A 1 86 ? -14.196 1.951 26.174 1.00 94.94 86 LYS A CA 1
ATOM 689 C C . LYS A 1 86 ? -15.622 1.413 26.313 1.00 94.94 86 LYS A C 1
ATOM 691 O O . LYS A 1 86 ? -16.049 1.124 27.425 1.00 94.94 86 LYS A O 1
ATOM 696 N N . LEU A 1 87 ? -16.321 1.194 25.196 1.00 92.62 87 LEU A N 1
ATOM 697 C CA . LEU A 1 87 ? -17.672 0.629 25.200 1.00 92.62 87 LEU A CA 1
ATOM 698 C C . LEU A 1 87 ? -17.706 -0.748 25.883 1.00 92.62 87 LEU A C 1
ATOM 700 O O . LEU A 1 87 ? -18.606 -1.031 26.672 1.00 92.62 87 LEU A O 1
ATOM 704 N N . SER A 1 88 ? -16.710 -1.596 25.613 1.00 91.69 88 SER A N 1
ATOM 705 C CA . SER A 1 88 ? -16.590 -2.914 26.242 1.00 91.69 88 SER A CA 1
ATOM 706 C C . SER A 1 88 ? -16.360 -2.816 27.753 1.00 91.69 88 SER A C 1
ATOM 708 O O . SER A 1 88 ? -16.949 -3.589 28.510 1.00 91.69 88 SER A O 1
ATOM 710 N N . GLN A 1 89 ? -15.528 -1.874 28.207 1.00 94.38 89 GLN A N 1
ATOM 711 C CA . GLN A 1 89 ? -15.284 -1.640 29.633 1.00 94.38 89 GLN A CA 1
ATOM 712 C C . GLN A 1 89 ? -16.530 -1.109 30.343 1.00 94.38 89 GLN A C 1
ATOM 714 O O . GLN A 1 89 ? -16.875 -1.605 31.416 1.00 94.38 89 GLN A O 1
ATOM 719 N N . ASP A 1 90 ? -17.224 -0.141 29.746 1.00 92.94 90 ASP A N 1
ATOM 720 C CA . ASP A 1 90 ? -18.441 0.442 30.315 1.00 92.94 90 ASP A CA 1
ATOM 721 C C . ASP A 1 90 ? -19.559 -0.608 30.404 1.00 92.94 90 ASP A C 1
ATOM 723 O O . ASP A 1 90 ? -20.205 -0.741 31.449 1.00 92.94 90 ASP A O 1
ATOM 727 N N . LYS A 1 91 ? -19.707 -1.449 29.369 1.00 91.94 91 LYS A N 1
ATOM 728 C CA . LYS A 1 91 ? -20.619 -2.601 29.385 1.00 91.94 91 LYS A CA 1
ATOM 729 C C . LYS A 1 91 ? -20.271 -3.585 30.506 1.00 91.94 91 LYS A C 1
ATOM 731 O O . LYS A 1 91 ? -21.162 -4.030 31.227 1.00 91.94 91 LYS A O 1
ATOM 736 N N . HIS A 1 92 ? -18.992 -3.920 30.679 1.00 92.19 92 HIS A N 1
ATOM 737 C CA . HIS A 1 92 ? -18.558 -4.851 31.723 1.00 92.19 92 HIS A CA 1
ATOM 738 C C . HIS A 1 92 ? -18.814 -4.300 33.134 1.00 92.19 92 HIS A C 1
ATOM 740 O O . HIS A 1 92 ? -19.370 -5.003 33.978 1.00 92.19 92 HIS A O 1
ATOM 746 N N . LYS A 1 93 ? -18.498 -3.020 33.370 1.00 93.00 93 LYS A N 1
ATOM 747 C CA . LYS A 1 93 ? -18.794 -2.328 34.635 1.00 93.00 93 LYS A CA 1
ATOM 748 C C . LYS A 1 93 ? -20.293 -2.312 34.937 1.00 93.00 93 LYS A C 1
ATOM 750 O O . LYS A 1 93 ? -20.682 -2.558 36.076 1.00 93.00 93 LYS A O 1
ATOM 755 N N . HIS A 1 94 ? -21.128 -2.062 33.929 1.00 90.56 94 HIS A N 1
ATOM 756 C CA . HIS A 1 94 ? -22.583 -2.077 34.081 1.00 90.56 94 HIS A CA 1
ATOM 757 C C . HIS A 1 94 ? -23.111 -3.462 34.481 1.00 90.56 94 HIS A C 1
ATOM 759 O O . HIS A 1 94 ? -23.915 -3.570 35.406 1.00 90.56 94 HIS A O 1
ATOM 765 N N . ILE A 1 95 ? -22.621 -4.524 33.832 1.00 90.00 95 ILE A N 1
ATOM 766 C CA . ILE A 1 95 ? -22.991 -5.912 34.151 1.00 90.00 95 ILE A CA 1
ATOM 767 C C . ILE A 1 95 ? -22.577 -6.275 35.583 1.00 90.00 95 ILE A C 1
ATOM 769 O O . ILE A 1 95 ? -23.393 -6.813 36.328 1.00 90.00 95 ILE A O 1
ATOM 773 N N . LEU A 1 96 ? -21.347 -5.943 35.990 1.00 91.06 96 LEU A N 1
ATOM 774 C CA . LEU A 1 96 ? -20.862 -6.198 37.351 1.00 91.06 96 LEU A CA 1
ATOM 775 C C . LEU A 1 96 ? -21.695 -5.466 38.406 1.00 91.06 96 LEU A C 1
ATOM 777 O O . LEU A 1 96 ? -22.079 -6.065 39.409 1.00 91.06 96 LEU A O 1
ATOM 781 N N . LYS A 1 97 ? -22.020 -4.190 38.165 1.00 89.75 97 LYS A N 1
ATOM 782 C CA . LYS A 1 97 ? -22.859 -3.402 39.075 1.00 89.75 97 LYS A CA 1
ATOM 783 C C . LYS A 1 97 ? -24.258 -4.009 39.213 1.00 89.75 97 LYS A C 1
ATOM 785 O O . LYS A 1 97 ? -24.728 -4.205 40.327 1.00 89.75 97 LYS A O 1
ATOM 790 N N . ARG A 1 98 ? -24.884 -4.391 38.095 1.00 85.81 98 ARG A N 1
ATOM 791 C CA . ARG A 1 98 ? -26.186 -5.082 38.085 1.00 85.81 98 ARG A CA 1
ATOM 792 C C . ARG A 1 98 ? -26.149 -6.412 38.831 1.00 85.81 98 ARG A C 1
ATOM 794 O O . ARG A 1 98 ? -27.088 -6.712 39.562 1.00 85.81 98 ARG A O 1
ATOM 801 N N . ALA A 1 99 ? -25.082 -7.194 38.673 1.00 88.31 99 ALA A N 1
ATOM 802 C CA . ALA A 1 99 ? -24.916 -8.454 39.392 1.00 88.31 99 ALA A CA 1
ATOM 803 C C . ALA A 1 99 ? -24.815 -8.234 40.912 1.00 88.31 99 ALA A C 1
ATOM 805 O O . ALA A 1 99 ? -25.486 -8.929 41.676 1.00 88.31 99 ALA A O 1
ATOM 806 N N . ALA A 1 100 ? -24.044 -7.231 41.346 1.00 89.19 100 ALA A N 1
ATOM 807 C CA . ALA A 1 100 ? -23.931 -6.863 42.757 1.00 89.19 100 ALA A CA 1
ATOM 808 C C . ALA A 1 100 ? -25.271 -6.367 43.337 1.00 89.19 100 ALA A C 1
ATOM 810 O O . ALA A 1 100 ? -25.693 -6.835 44.396 1.00 89.19 100 ALA A O 1
ATOM 811 N N . ASP A 1 101 ? -25.978 -5.489 42.618 1.00 88.25 101 ASP A N 1
ATOM 812 C CA . ASP A 1 101 ? -27.280 -4.955 43.040 1.00 88.25 101 ASP A CA 1
ATOM 813 C C . ASP A 1 101 ? -28.347 -6.061 43.142 1.00 88.25 101 ASP A C 1
ATOM 815 O O . ASP A 1 101 ? -29.114 -6.104 44.109 1.00 88.25 101 ASP A O 1
ATOM 819 N N . ASN A 1 102 ? -28.374 -6.992 42.182 1.00 86.94 102 ASN A N 1
ATOM 820 C CA . ASN A 1 102 ? -29.283 -8.140 42.202 1.00 86.94 102 ASN A CA 1
ATOM 821 C C . ASN A 1 102 ? -28.971 -9.094 43.367 1.00 86.94 102 ASN A C 1
ATOM 823 O O . ASN A 1 102 ? -29.897 -9.525 44.053 1.00 86.94 102 ASN A O 1
ATOM 827 N N . SER A 1 103 ? -27.690 -9.366 43.646 1.00 86.69 103 SER A N 1
ATOM 828 C CA . SER A 1 103 ? -27.285 -10.186 44.798 1.00 86.69 103 SER A CA 1
ATOM 829 C C . SER A 1 103 ? -27.700 -9.549 46.130 1.00 86.69 103 SER A C 1
ATOM 831 O O . SER A 1 103 ? -28.153 -10.253 47.032 1.00 86.69 103 SER A O 1
ATOM 833 N N . ALA A 1 104 ? -27.591 -8.222 46.256 1.00 87.12 104 ALA A N 1
ATOM 834 C CA . ALA A 1 104 ? -28.001 -7.500 47.460 1.00 87.12 104 ALA A CA 1
ATOM 835 C C . ALA A 1 104 ? -29.530 -7.488 47.653 1.00 87.12 104 ALA A C 1
ATOM 837 O O . ALA A 1 104 ? -30.003 -7.582 48.785 1.00 87.12 104 ALA A O 1
ATOM 838 N N . ARG A 1 105 ? -30.313 -7.390 46.568 1.00 84.00 105 ARG A N 1
ATOM 839 C CA . ARG A 1 105 ? -31.787 -7.492 46.606 1.00 84.00 105 ARG A CA 1
ATOM 840 C C . ARG A 1 105 ? -32.256 -8.891 46.989 1.00 84.00 105 ARG A C 1
ATOM 842 O O . ARG A 1 105 ? -33.141 -9.022 47.829 1.00 84.00 105 ARG A O 1
ATOM 849 N N . GLN A 1 106 ? -31.600 -9.920 46.455 1.00 85.31 106 GLN A N 1
ATOM 850 C CA . GLN A 1 106 ? -31.897 -11.312 46.783 1.00 85.31 106 GLN A CA 1
ATOM 851 C C . GLN A 1 106 ? -31.676 -11.608 48.275 1.00 85.31 106 GLN A C 1
ATOM 853 O O . GLN A 1 106 ? -32.500 -12.279 48.890 1.00 85.31 106 GLN A O 1
ATOM 858 N N . ALA A 1 107 ? -30.631 -11.036 48.886 1.00 85.56 107 ALA A N 1
ATOM 859 C CA . ALA A 1 107 ? -30.394 -11.139 50.329 1.00 85.56 107 ALA A CA 1
ATOM 860 C C . ALA A 1 107 ? -31.480 -10.452 51.187 1.00 85.56 107 ALA A C 1
ATOM 862 O O . ALA A 1 107 ? -31.684 -10.840 52.334 1.00 85.56 107 ALA A O 1
ATOM 863 N N . ARG A 1 108 ? -32.190 -9.452 50.642 1.00 87.00 108 ARG A N 1
ATOM 864 C CA . ARG A 1 108 ? -33.319 -8.762 51.297 1.00 87.00 108 ARG A CA 1
ATOM 865 C C . ARG A 1 108 ? -34.688 -9.380 50.984 1.00 87.00 108 ARG A C 1
ATOM 867 O O . ARG A 1 108 ? -35.693 -8.890 51.488 1.00 87.00 108 ARG A O 1
ATOM 874 N N . GLY A 1 109 ? -34.746 -10.430 50.162 1.00 80.38 109 GLY A N 1
ATOM 875 C CA . GLY A 1 109 ? -36.004 -11.044 49.724 1.00 80.38 109 GLY A CA 1
ATOM 876 C C . GLY A 1 109 ? -36.788 -10.225 48.687 1.00 80.38 109 GLY A C 1
ATOM 877 O O . GLY A 1 109 ? -37.959 -10.511 48.450 1.00 80.38 109 GLY A O 1
ATOM 878 N N . GLU A 1 110 ? -36.169 -9.219 48.062 1.00 81.56 110 GLU A N 1
ATOM 879 C CA . GLU A 1 110 ? -36.772 -8.429 46.980 1.00 81.56 110 GLU A CA 1
ATOM 880 C C . GLU A 1 110 ? -36.549 -9.103 45.610 1.00 81.56 110 GLU A C 1
ATOM 882 O O . GLU A 1 110 ? -35.491 -9.701 45.382 1.00 81.56 110 GLU A O 1
ATOM 887 N N . PRO A 1 111 ? -37.491 -8.975 44.654 1.00 74.31 111 PRO A N 1
ATOM 888 C CA . PRO A 1 111 ? -37.305 -9.492 43.303 1.00 74.31 111 PRO A CA 1
ATOM 889 C C . PRO A 1 111 ? -36.165 -8.763 42.554 1.00 74.31 111 PRO A C 1
ATOM 891 O O . PRO A 1 111 ? -35.932 -7.565 42.773 1.00 74.31 111 PRO A O 1
ATOM 894 N N . PRO A 1 112 ? -35.447 -9.467 41.655 1.00 74.50 112 PRO A N 1
ATOM 895 C CA . PRO A 1 112 ? -34.339 -8.900 40.888 1.00 74.50 112 PRO A CA 1
ATOM 896 C C . PRO A 1 112 ? -34.802 -7.789 39.935 1.00 74.50 112 PRO A C 1
ATOM 898 O O . PRO A 1 112 ? -35.954 -7.748 39.502 1.00 74.50 112 PRO A O 1
ATOM 901 N N . LEU A 1 113 ? -33.884 -6.877 39.596 1.00 75.25 113 LEU A N 1
ATOM 902 C CA . LEU A 1 113 ? -34.166 -5.782 38.663 1.00 75.25 113 LEU A CA 1
ATOM 903 C C . LEU A 1 113 ? -34.494 -6.331 37.257 1.00 75.25 113 LEU A C 1
ATOM 905 O O . LEU A 1 113 ? -33.789 -7.240 36.807 1.00 75.25 113 LEU A O 1
ATOM 909 N N . PRO A 1 114 ? -35.462 -5.742 36.523 1.00 74.00 114 PRO A N 1
ATOM 910 C CA . PRO A 1 114 ? -35.871 -6.198 35.190 1.00 74.00 114 PRO A CA 1
ATOM 911 C C . PRO A 1 114 ? -34.705 -6.364 34.211 1.00 74.00 114 PRO A C 1
ATOM 913 O O . PRO A 1 114 ? -33.702 -5.651 34.291 1.00 74.00 114 PRO A O 1
ATOM 916 N N . GLU A 1 115 ? -34.817 -7.293 33.264 1.00 66.94 115 GLU A N 1
ATOM 917 C CA . GLU A 1 115 ? -33.816 -7.483 32.212 1.00 66.94 115 GLU A CA 1
ATOM 918 C C . GLU A 1 115 ? -33.864 -6.333 31.197 1.00 66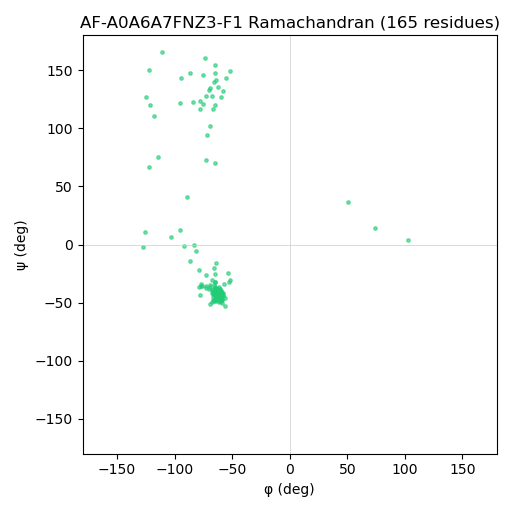.94 115 GLU A C 1
ATOM 920 O O . GLU A 1 115 ? -34.646 -6.330 30.252 1.00 66.94 115 GLU A O 1
ATOM 925 N N . GLU A 1 116 ? -33.023 -5.318 31.398 1.00 72.50 116 GLU A N 1
ATOM 926 C CA . GLU A 1 116 ? -32.745 -4.330 30.361 1.00 72.50 116 GLU A CA 1
ATOM 927 C C . GLU A 1 116 ? -31.925 -4.951 29.229 1.00 72.50 116 GLU A C 1
ATOM 929 O O . GLU A 1 116 ? -30.897 -5.597 29.456 1.00 72.50 116 GLU A O 1
ATOM 934 N N . ASP A 1 117 ? -32.352 -4.693 27.995 1.00 73.25 117 ASP A N 1
ATOM 935 C CA . ASP A 1 117 ? -31.618 -5.093 26.803 1.00 73.25 117 ASP A CA 1
ATOM 936 C C . ASP A 1 117 ? -30.322 -4.276 26.687 1.00 73.25 117 ASP A C 1
ATOM 938 O O . ASP A 1 117 ? -30.307 -3.117 26.257 1.00 73.25 117 ASP A O 1
ATOM 942 N N . LEU A 1 118 ? -29.209 -4.908 27.064 1.00 71.75 118 LEU A N 1
ATOM 943 C CA . LEU A 1 118 ? -27.854 -4.355 26.989 1.00 71.75 118 LEU A CA 1
ATOM 944 C C . LEU A 1 118 ? -27.501 -3.845 25.584 1.00 71.75 118 LEU A C 1
ATOM 946 O O . LEU A 1 118 ? -26.644 -2.971 25.455 1.00 71.75 118 LEU A O 1
ATOM 950 N N . SER A 1 119 ? -28.153 -4.362 24.541 1.00 70.50 119 SER A N 1
ATOM 951 C CA . SER A 1 119 ? -27.936 -3.959 23.147 1.00 70.50 119 SER A CA 1
ATOM 952 C C . SER A 1 119 ? -28.522 -2.576 22.846 1.00 70.50 119 SER A C 1
ATOM 954 O O . SER A 1 119 ? -28.024 -1.876 21.963 1.00 70.50 119 SER A O 1
ATOM 956 N N . LYS A 1 120 ? -29.550 -2.150 23.598 1.00 77.94 120 LYS A N 1
ATOM 957 C CA . LYS A 1 120 ? -30.143 -0.807 23.497 1.00 77.94 120 LYS A CA 1
ATOM 958 C C . LYS A 1 120 ? -29.300 0.247 24.216 1.00 77.94 120 LYS A C 1
ATOM 960 O O . LYS A 1 120 ? -29.185 1.359 23.704 1.00 77.94 120 LYS A O 1
ATOM 965 N N . LEU A 1 121 ? -28.691 -0.106 25.356 1.00 78.56 121 LEU A N 1
ATOM 966 C CA . LEU A 1 121 ? -27.802 0.787 26.114 1.00 78.56 121 LEU A CA 1
ATOM 967 C C . LEU A 1 121 ? -26.402 0.903 25.492 1.00 78.56 121 LEU A C 1
ATOM 969 O O . LEU A 1 121 ? -25.863 2.003 25.393 1.00 78.56 121 LEU A O 1
ATOM 973 N N . PHE A 1 122 ? -25.810 -0.212 25.058 1.00 85.38 122 PHE A N 1
ATOM 974 C CA . PHE A 1 122 ? -24.440 -0.268 24.537 1.00 85.38 122 PHE A CA 1
ATOM 975 C C . PHE A 1 122 ? -24.446 -0.641 23.056 1.00 85.38 122 PHE A C 1
ATOM 977 O O . PHE A 1 122 ? -24.132 -1.774 22.680 1.00 85.38 122 PHE A O 1
ATOM 984 N N . LYS A 1 123 ? -24.817 0.325 22.208 1.00 86.50 123 LYS A N 1
ATOM 985 C CA . LYS A 1 123 ? -24.866 0.131 20.754 1.00 86.50 123 LYS A CA 1
ATOM 986 C C . LYS A 1 123 ? -23.481 -0.246 20.210 1.00 86.50 123 LYS A C 1
ATOM 988 O O . LYS A 1 123 ? -22.528 0.496 20.455 1.00 86.50 123 LYS A O 1
ATOM 993 N N . PRO A 1 124 ? -23.353 -1.353 19.455 1.00 84.75 124 PRO A N 1
ATOM 994 C CA . PRO A 1 124 ? -22.094 -1.721 18.819 1.00 84.75 124 PRO A CA 1
ATOM 995 C C . PRO A 1 124 ? -21.594 -0.607 17.896 1.00 84.75 124 PRO A C 1
ATOM 997 O O . PRO A 1 124 ? -22.350 -0.086 17.077 1.00 84.75 124 PRO A O 1
ATOM 1000 N N . ILE A 1 125 ? -20.314 -0.253 18.016 1.00 86.50 125 ILE A N 1
ATOM 1001 C CA . ILE A 1 125 ? -19.686 0.713 17.110 1.00 86.50 125 ILE A CA 1
ATOM 1002 C C . ILE A 1 125 ? -19.496 0.025 15.752 1.00 86.50 125 ILE A C 1
ATOM 1004 O O . ILE A 1 125 ? -18.932 -1.074 15.713 1.00 86.50 125 ILE A O 1
ATOM 1008 N N . PRO A 1 126 ? -19.954 0.632 14.641 1.00 84.56 126 PRO A N 1
ATOM 1009 C CA . PRO A 1 126 ? -19.824 0.037 13.320 1.00 84.56 126 PRO A CA 1
ATOM 1010 C C . PRO A 1 126 ? -18.351 -0.139 12.963 1.00 84.56 126 PRO A C 1
ATOM 1012 O O . PRO A 1 126 ? -17.524 0.747 13.181 1.00 84.56 126 PRO A O 1
ATOM 1015 N N . SER A 1 127 ? -18.018 -1.302 12.410 1.00 81.25 127 SER A N 1
ATOM 1016 C CA . SER A 1 127 ? -16.640 -1.610 12.062 1.00 81.25 127 SER A CA 1
ATOM 1017 C C . SER A 1 127 ? -16.159 -0.750 10.896 1.00 81.25 127 SER A C 1
ATOM 1019 O O . SER A 1 127 ? -16.852 -0.666 9.882 1.00 81.25 127 SER A O 1
ATOM 1021 N N . LEU A 1 128 ? -14.953 -0.190 10.996 1.00 85.31 128 LEU A N 1
ATOM 1022 C CA . LEU A 1 128 ? -14.363 0.561 9.891 1.00 85.31 128 LEU A CA 1
ATOM 1023 C C . LEU A 1 128 ? -14.064 -0.348 8.679 1.00 85.31 128 LEU A C 1
ATOM 1025 O O . LEU A 1 128 ? -13.571 -1.473 8.865 1.00 85.31 128 LEU A O 1
ATOM 1029 N N . PRO A 1 129 ? -14.310 0.127 7.443 1.00 84.94 129 PRO A N 1
ATOM 1030 C CA . PRO A 1 129 ? -13.780 -0.492 6.233 1.00 84.94 129 PRO A CA 1
ATOM 1031 C C . PRO A 1 129 ? -12.250 -0.602 6.313 1.00 84.94 129 PRO A C 1
ATOM 1033 O O . PRO A 1 129 ? -11.582 0.243 6.902 1.00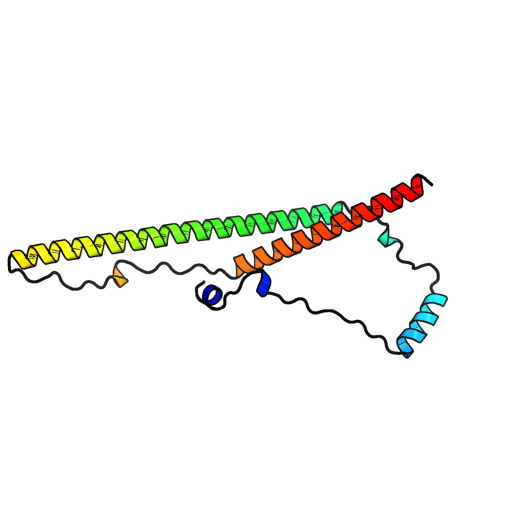 84.94 129 PRO A O 1
ATOM 1036 N N . ARG A 1 130 ? -11.690 -1.692 5.781 1.00 83.44 130 ARG A N 1
ATOM 1037 C CA . ARG A 1 130 ? -10.242 -1.988 5.833 1.00 83.44 130 ARG A CA 1
ATOM 1038 C C . ARG A 1 130 ? -9.642 -2.283 4.460 1.00 83.44 130 ARG A C 1
ATOM 1040 O O . ARG A 1 130 ? -8.457 -2.580 4.387 1.00 83.44 130 ARG A O 1
ATOM 1047 N N . LEU A 1 131 ? -10.469 -2.277 3.415 1.00 85.38 131 LEU A N 1
ATOM 1048 C CA . LEU A 1 131 ? -10.039 -2.627 2.068 1.00 85.38 131 LEU A CA 1
ATOM 1049 C C . LEU A 1 131 ? -9.103 -1.552 1.520 1.00 85.38 131 LEU A C 1
ATOM 1051 O O . LEU A 1 131 ? -7.992 -1.897 1.144 1.00 85.38 131 LEU A O 1
ATOM 1055 N N . ASP A 1 132 ? -9.513 -0.287 1.592 1.00 86.12 132 ASP A N 1
ATOM 1056 C CA . ASP A 1 132 ? -8.748 0.862 1.091 1.00 86.12 132 ASP A CA 1
ATOM 1057 C C . ASP A 1 132 ? -7.355 0.914 1.730 1.00 86.12 132 ASP A C 1
ATOM 1059 O O . ASP A 1 132 ? -6.365 0.738 1.032 1.00 86.12 132 ASP A O 1
ATOM 1063 N N . ALA A 1 133 ? -7.274 0.885 3.065 1.00 87.81 133 ALA A N 1
ATOM 1064 C CA . ALA A 1 133 ? -6.002 0.746 3.785 1.00 87.81 133 ALA A CA 1
ATOM 1065 C C . ALA A 1 133 ? -5.130 -0.451 3.365 1.00 87.81 133 ALA A C 1
ATOM 1067 O O . ALA A 1 133 ? -3.903 -0.393 3.443 1.00 87.81 133 ALA A O 1
ATOM 1068 N N . THR A 1 134 ? -5.739 -1.566 2.948 1.00 88.19 134 THR A N 1
ATOM 1069 C CA . THR A 1 134 ? -4.990 -2.739 2.464 1.00 88.19 134 THR A CA 1
ATOM 1070 C C . THR A 1 134 ? -4.483 -2.519 1.035 1.00 88.19 134 THR A C 1
ATOM 1072 O O . THR A 1 134 ? -3.375 -2.946 0.713 1.00 88.19 134 THR A O 1
ATOM 1075 N N . VAL A 1 135 ? -5.261 -1.832 0.195 1.00 89.62 135 VAL A N 1
ATOM 1076 C CA . VAL A 1 135 ? -4.881 -1.441 -1.169 1.00 89.62 135 VAL A CA 1
ATOM 1077 C C . VAL A 1 135 ? -3.756 -0.407 -1.132 1.00 89.62 135 VAL A C 1
ATOM 1079 O O . VAL A 1 135 ? -2.728 -0.629 -1.770 1.00 89.62 135 VAL A O 1
ATOM 1082 N N . THR A 1 136 ? -3.893 0.655 -0.336 1.00 90.50 136 THR A N 1
ATOM 1083 C CA . THR A 1 136 ? -2.881 1.711 -0.184 1.00 90.50 136 THR A CA 1
ATOM 1084 C C . THR A 1 136 ? -1.563 1.144 0.349 1.00 90.50 136 THR A C 1
ATOM 1086 O O . THR A 1 136 ? -0.493 1.464 -0.165 1.00 90.50 136 THR A O 1
ATOM 1089 N N . ALA A 1 137 ? -1.608 0.198 1.296 1.00 90.44 137 ALA A N 1
ATOM 1090 C CA . ALA A 1 137 ? -0.410 -0.526 1.736 1.00 90.44 137 ALA A CA 1
ATOM 1091 C C . ALA A 1 137 ? 0.266 -1.322 0.596 1.00 90.44 137 ALA A C 1
ATOM 1093 O O . ALA A 1 137 ? 1.494 -1.360 0.506 1.00 90.44 137 ALA A O 1
ATOM 1094 N N . GLY A 1 138 ? -0.518 -1.935 -0.298 1.00 89.62 138 GLY A N 1
ATOM 1095 C CA . GLY A 1 138 ? -0.005 -2.616 -1.492 1.00 89.62 138 GLY A CA 1
ATOM 1096 C C . GLY A 1 138 ? 0.617 -1.658 -2.514 1.00 89.62 138 GLY A C 1
ATOM 1097 O O . GLY A 1 138 ? 1.672 -1.956 -3.081 1.00 89.62 138 GLY A O 1
ATOM 1098 N N . GLN A 1 139 ? 0.014 -0.484 -2.710 1.00 90.31 139 GLN A N 1
ATOM 1099 C CA . GLN A 1 139 ? 0.557 0.574 -3.568 1.00 90.31 139 GLN A CA 1
ATOM 1100 C C . GLN A 1 139 ? 1.899 1.086 -3.038 1.00 90.31 139 GLN A C 1
ATOM 1102 O O . GLN A 1 139 ? 2.868 1.125 -3.791 1.00 90.31 139 GLN A O 1
ATOM 1107 N N . ILE A 1 140 ? 1.999 1.363 -1.733 1.00 92.69 140 ILE A N 1
ATOM 1108 C CA . ILE A 1 140 ? 3.260 1.754 -1.079 1.00 92.69 140 ILE A CA 1
ATOM 1109 C C . ILE A 1 140 ? 4.347 0.698 -1.308 1.00 92.69 140 ILE A C 1
ATOM 1111 O O . ILE A 1 140 ? 5.467 1.040 -1.684 1.00 92.69 140 ILE A O 1
ATOM 1115 N N . ASN A 1 141 ? 4.028 -0.589 -1.132 1.00 91.25 141 ASN A N 1
ATOM 1116 C CA . ASN A 1 141 ? 4.985 -1.671 -1.384 1.00 91.25 141 ASN A CA 1
ATOM 1117 C C . ASN A 1 141 ? 5.468 -1.674 -2.847 1.00 91.25 141 ASN A C 1
ATOM 1119 O O . ASN A 1 141 ? 6.658 -1.830 -3.115 1.00 91.25 141 ASN A O 1
ATOM 1123 N N . THR A 1 142 ? 4.555 -1.449 -3.793 1.00 89.44 142 THR A N 1
ATOM 1124 C CA . THR A 1 142 ? 4.875 -1.377 -5.226 1.00 89.44 142 THR A CA 1
ATOM 1125 C C . THR A 1 142 ? 5.798 -0.198 -5.526 1.00 89.44 142 THR A C 1
ATOM 1127 O O . THR A 1 142 ? 6.855 -0.394 -6.122 1.00 89.44 142 THR A O 1
ATOM 1130 N N . TYR A 1 143 ? 5.481 0.997 -5.023 1.00 90.69 143 TYR A N 1
ATOM 1131 C CA . TYR A 1 143 ? 6.331 2.177 -5.185 1.00 90.69 143 TYR A CA 1
ATOM 1132 C C . TYR A 1 143 ? 7.725 1.981 -4.580 1.00 90.69 143 TYR A C 1
ATOM 1134 O O . TYR A 1 143 ? 8.717 2.360 -5.198 1.00 90.69 143 TYR A O 1
ATOM 1142 N N . CYS A 1 144 ? 7.836 1.332 -3.418 1.00 90.94 144 CYS A N 1
ATOM 1143 C CA . CYS A 1 144 ? 9.131 0.995 -2.822 1.00 90.94 144 CYS A CA 1
ATOM 1144 C C . CYS A 1 144 ? 9.953 0.037 -3.702 1.00 90.94 144 CYS A C 1
ATOM 1146 O O . CYS A 1 144 ? 11.163 0.230 -3.853 1.00 90.94 144 CYS A O 1
ATOM 1148 N N . LYS A 1 145 ? 9.317 -0.979 -4.300 1.00 90.25 145 LYS A N 1
ATOM 1149 C CA . LYS A 1 145 ? 9.980 -1.915 -5.225 1.00 90.25 145 LYS A CA 1
ATOM 1150 C C . LYS A 1 145 ? 10.457 -1.207 -6.491 1.00 90.25 145 LYS A C 1
ATOM 1152 O O . LYS A 1 145 ? 11.617 -1.366 -6.869 1.00 90.25 145 LYS A O 1
ATOM 1157 N N . GLU A 1 146 ? 9.595 -0.403 -7.108 1.00 88.31 146 GLU A N 1
ATOM 1158 C CA . GLU A 1 146 ? 9.933 0.386 -8.298 1.00 88.31 146 GLU A CA 1
ATOM 1159 C C . GLU A 1 146 ? 11.083 1.355 -8.018 1.00 88.31 146 GLU A C 1
ATOM 1161 O O . GLU A 1 146 ? 12.034 1.429 -8.795 1.00 88.31 146 GLU A O 1
ATOM 1166 N N . LEU A 1 147 ? 11.041 2.046 -6.876 1.00 89.56 147 LEU A N 1
ATOM 1167 C CA . LEU A 1 147 ? 12.088 2.967 -6.445 1.00 89.56 147 LEU A CA 1
ATOM 1168 C C . LEU A 1 147 ? 13.426 2.245 -6.244 1.00 89.56 14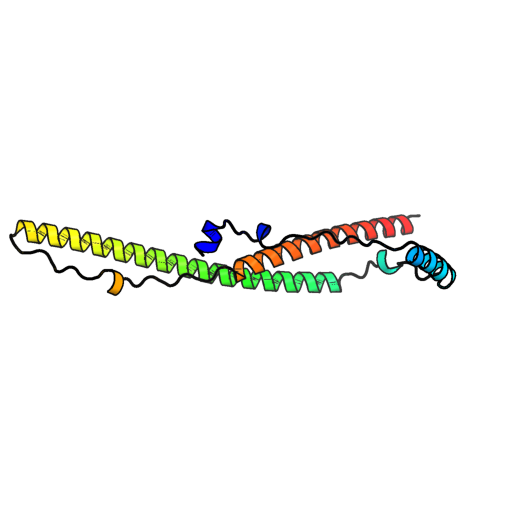7 LEU A C 1
ATOM 1170 O O . LEU A 1 147 ? 14.466 2.722 -6.695 1.00 89.56 147 LEU A O 1
ATOM 1174 N N . SER A 1 148 ? 13.408 1.075 -5.601 1.00 90.31 148 SER A N 1
ATOM 1175 C CA . SER A 1 148 ? 14.611 0.261 -5.418 1.00 90.31 148 SER A CA 1
ATOM 1176 C C . SER A 1 148 ? 15.192 -0.190 -6.759 1.00 90.31 148 SER A C 1
ATOM 1178 O O . SER A 1 148 ? 16.394 -0.030 -6.980 1.00 90.31 148 SER A O 1
ATOM 1180 N N . GLN A 1 149 ? 14.351 -0.687 -7.670 1.00 88.88 149 GLN A N 1
ATOM 1181 C CA . GLN A 1 149 ? 14.766 -1.108 -9.008 1.00 88.88 149 GLN A CA 1
ATOM 1182 C C . GLN A 1 149 ? 15.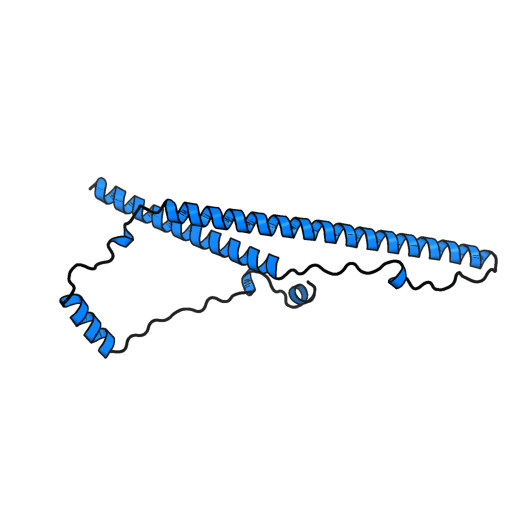350 0.060 -9.810 1.00 88.88 149 GLN A C 1
ATOM 1184 O O . GLN A 1 149 ? 16.398 -0.087 -10.442 1.00 88.88 149 GLN A O 1
ATOM 1189 N N . PHE A 1 150 ? 14.703 1.222 -9.753 1.00 86.25 150 PHE A N 1
ATOM 1190 C CA . PHE A 1 150 ? 15.172 2.446 -10.385 1.00 86.25 150 PHE A CA 1
ATOM 1191 C C . PHE A 1 150 ? 16.552 2.863 -9.858 1.00 86.25 150 PHE A C 1
ATOM 1193 O O . PHE A 1 150 ? 17.468 3.083 -10.649 1.00 86.25 150 PHE A O 1
ATOM 1200 N N . CYS A 1 151 ? 16.746 2.898 -8.536 1.00 86.19 151 CYS A N 1
ATOM 1201 C CA . CYS A 1 151 ? 18.038 3.225 -7.929 1.00 86.19 151 CYS A CA 1
ATOM 1202 C C . CYS A 1 151 ? 19.140 2.246 -8.360 1.00 86.19 151 CYS A C 1
ATOM 1204 O O . CYS A 1 151 ? 20.240 2.679 -8.705 1.00 86.19 151 CYS A O 1
ATOM 1206 N N . SER A 1 152 ? 18.850 0.940 -8.392 1.00 88.62 152 SER A N 1
ATOM 1207 C CA . SER A 1 152 ? 19.802 -0.073 -8.867 1.00 88.62 152 SER A CA 1
ATOM 1208 C C . SER A 1 152 ? 20.186 0.130 -10.335 1.00 88.62 152 SER A C 1
ATOM 1210 O O . SER A 1 152 ? 21.365 0.037 -10.677 1.00 88.62 152 SER A O 1
ATOM 1212 N N . GLN A 1 153 ? 19.217 0.439 -11.201 1.00 86.44 153 GLN A N 1
ATOM 1213 C CA . GLN A 1 153 ? 19.481 0.720 -12.614 1.00 86.44 153 GLN A CA 1
ATOM 1214 C C . GLN A 1 153 ? 20.312 1.992 -12.791 1.00 86.44 153 GLN A C 1
ATOM 1216 O O . GLN A 1 153 ? 21.322 1.963 -13.492 1.00 86.44 153 GLN A O 1
ATOM 1221 N N . SER A 1 154 ? 19.935 3.087 -12.129 1.00 85.12 154 SER A N 1
ATOM 1222 C CA . SER A 1 154 ? 20.649 4.367 -12.199 1.00 85.12 154 SER A CA 1
ATOM 1223 C C . SER A 1 154 ? 22.097 4.246 -11.721 1.00 85.12 154 SER A C 1
ATOM 1225 O O . SER A 1 154 ? 23.002 4.779 -12.362 1.00 85.12 154 SER A O 1
ATOM 1227 N N . LEU A 1 155 ? 22.341 3.477 -10.655 1.00 87.12 155 LEU A N 1
ATOM 1228 C CA . LEU A 1 155 ? 23.690 3.175 -10.172 1.00 87.12 155 LEU A CA 1
ATOM 1229 C C . LEU A 1 155 ? 24.503 2.385 -11.212 1.00 87.12 155 LEU A C 1
ATOM 1231 O O . LEU A 1 155 ? 25.660 2.712 -11.471 1.00 87.12 155 LEU A O 1
ATOM 1235 N N . GLY A 1 156 ? 23.897 1.373 -11.841 1.00 88.19 156 GLY A N 1
ATOM 1236 C CA . GLY A 1 156 ? 24.534 0.600 -12.910 1.00 88.19 156 GLY A CA 1
ATOM 1237 C C . GLY A 1 156 ? 24.931 1.474 -14.102 1.00 88.19 156 GLY A C 1
ATOM 1238 O O . GLY A 1 156 ? 26.081 1.430 -14.539 1.00 88.19 156 GLY A O 1
ATOM 1239 N N . LYS A 1 157 ? 24.017 2.332 -14.576 1.00 86.94 157 LYS A N 1
ATOM 1240 C CA . LYS A 1 157 ? 24.296 3.296 -15.655 1.00 86.94 157 LYS A CA 1
ATOM 1241 C C . LYS A 1 157 ? 25.424 4.254 -15.284 1.00 86.94 157 LYS A C 1
ATOM 1243 O O . LYS A 1 157 ? 26.294 4.511 -16.109 1.00 86.94 157 LYS A O 1
ATOM 1248 N N . PHE A 1 158 ? 25.435 4.751 -14.046 1.00 85.88 158 PHE A N 1
ATOM 1249 C CA . PHE A 1 158 ? 26.487 5.637 -13.552 1.00 85.88 158 PHE A CA 1
ATOM 1250 C C . PHE A 1 158 ? 27.868 4.971 -13.594 1.00 85.88 158 PHE A C 1
ATOM 1252 O O . PHE A 1 158 ? 28.821 5.574 -14.082 1.00 85.88 158 PHE A O 1
ATOM 1259 N N . PHE A 1 159 ? 27.984 3.719 -13.140 1.00 88.56 159 PHE A N 1
ATOM 1260 C CA . PHE A 1 159 ? 29.255 2.994 -13.199 1.00 88.56 159 PHE A CA 1
ATOM 1261 C C . PHE A 1 159 ? 29.716 2.720 -14.632 1.00 88.56 159 PHE A C 1
ATOM 1263 O O . PHE A 1 159 ? 30.906 2.851 -14.909 1.00 88.56 159 PHE A O 1
ATOM 1270 N N . VAL A 1 160 ? 28.795 2.397 -15.547 1.00 88.69 160 VAL A N 1
ATOM 1271 C CA . VAL A 1 160 ? 29.117 2.235 -16.975 1.00 88.69 160 VAL A CA 1
ATOM 1272 C C . VAL A 1 160 ? 29.603 3.555 -17.576 1.00 88.69 160 VAL A C 1
ATOM 1274 O O . VAL A 1 160 ? 30.641 3.578 -18.231 1.00 88.69 160 VAL A O 1
ATOM 1277 N N . ALA A 1 161 ? 28.901 4.660 -17.313 1.00 86.19 161 ALA A N 1
ATOM 1278 C CA . ALA A 1 161 ? 29.293 5.984 -17.791 1.00 86.19 161 ALA A CA 1
ATOM 1279 C C . ALA A 1 161 ? 30.665 6.408 -17.246 1.00 86.19 161 ALA A C 1
ATOM 1281 O O . ALA A 1 161 ? 31.491 6.922 -17.995 1.00 86.19 161 ALA A O 1
ATOM 1282 N N . LYS A 1 162 ? 30.934 6.136 -15.963 1.00 87.31 162 LYS A N 1
ATOM 1283 C CA . LYS A 1 162 ? 32.236 6.403 -15.349 1.00 87.31 162 LYS A CA 1
ATOM 1284 C C . LYS A 1 162 ? 33.352 5.572 -15.984 1.00 87.31 162 LYS A C 1
ATOM 1286 O O . LYS A 1 162 ? 34.383 6.127 -16.331 1.00 87.31 162 LYS A O 1
ATOM 1291 N N . ALA A 1 163 ? 33.140 4.270 -16.172 1.00 90.50 163 ALA A N 1
ATOM 1292 C CA . ALA A 1 163 ? 34.129 3.410 -16.817 1.00 90.50 163 ALA A CA 1
ATOM 1293 C C . ALA A 1 163 ? 34.455 3.891 -18.240 1.00 90.50 163 ALA A C 1
ATOM 1295 O O . ALA A 1 163 ? 35.623 3.935 -18.602 1.00 90.50 163 ALA A O 1
ATOM 1296 N N . LEU A 1 164 ? 33.444 4.310 -19.012 1.00 86.75 164 LEU A N 1
ATOM 1297 C CA . LEU A 1 164 ? 33.631 4.889 -20.348 1.00 86.75 164 LEU A CA 1
ATOM 1298 C C . LEU A 1 164 ? 34.390 6.222 -20.328 1.00 86.75 164 LEU A C 1
ATOM 1300 O O . LEU A 1 164 ? 35.096 6.517 -21.282 1.00 86.75 164 LEU A O 1
ATOM 1304 N N . GLN A 1 165 ? 34.231 7.028 -19.276 1.00 85.88 165 GLN A N 1
ATOM 1305 C CA . GLN A 1 165 ? 34.952 8.292 -19.116 1.00 85.88 165 GLN A CA 1
ATOM 1306 C C . GLN A 1 165 ? 36.415 8.089 -18.693 1.00 85.88 165 GLN A C 1
ATOM 1308 O O . GLN A 1 165 ? 37.274 8.870 -19.094 1.00 85.88 165 GLN A O 1
ATOM 1313 N N . ASP A 1 166 ? 36.680 7.073 -17.870 1.00 85.19 166 ASP A N 1
ATOM 1314 C CA . ASP A 1 166 ? 38.020 6.725 -17.383 1.00 85.19 166 ASP A CA 1
ATOM 1315 C C . ASP A 1 166 ? 38.834 5.897 -18.415 1.00 85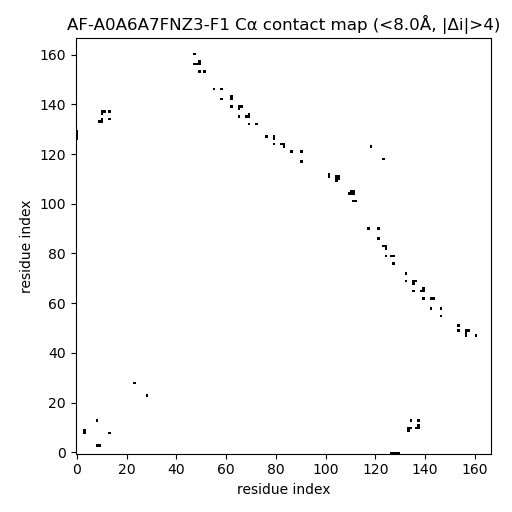.19 166 ASP A C 1
ATOM 1317 O O . ASP A 1 166 ? 40.008 5.610 -18.167 1.00 85.19 166 ASP A O 1
ATOM 1321 N N . SER A 1 167 ? 38.217 5.497 -19.539 1.00 62.62 167 SER A N 1
ATOM 1322 C CA . SER A 1 167 ? 38.824 4.761 -20.670 1.00 62.62 167 SER A CA 1
ATOM 1323 C C . SER A 1 167 ? 39.464 5.697 -21.692 1.00 62.62 167 SER A C 1
ATOM 1325 O O . SER A 1 167 ? 40.544 5.336 -22.211 1.00 62.62 167 SER A O 1
#

Secondary structure (DSSP, 8-state):
-HHHHHTT--GGGS--PPPP-----HHHHHHHHHHHHHSTT---GGGG----HHHHHHHHHHHHHHHHHHHHHHHHHHHHHHHHHHHHHHHHHHHHHHHHHHHHHHHTTPPPPP---HHHHSPPPPPPP-HHHHHHHHHHHHHHHHHHHHHHHHHHHHHHHHHHHH-

pLDDT: mean 84.72, std 9.32, range [56.31, 96.75]

Nearest PDB structures (foldseek):
  8ppl-assembly1_I8  TM=8.324E-01  e=8.422E-13  Homo sapiens
  8iyj-assembly1_B5  TM=3.555E-01  e=3.280E+00  Mus musculus

InterPro domains:
  IPR045810 eIF3h, C-terminal [PF19445] (1-166)

Organism: NCBI:txid1518452

Sequence (167 aa):
PDVLRKLKLSHDNLFTEVKVVIKNSHLINALQCELYEQMPGHEASQFLDLGSLSTLDRQLRVLMESVDELSQEASKFNNYQRQVSKLSQDKHKHILKRAADNSARQARGEPPLPEEDLSKLFKPIPSLPRLDATVTAGQINTYCKELSQFCSQSLGKFFVAKALQDS

Solvent-accessible surface area (backbone atoms only — not comparable to full-atom values): 9990 Å² total; per-residue (Å²): 88,67,66,44,61,73,69,67,61,44,45,80,72,71,62,80,90,75,85,85,78,90,79,79,52,75,66,55,52,56,49,49,54,54,49,50,70,75,48,77,82,80,65,78,66,69,75,70,61,79,90,47,67,68,62,50,52,52,53,50,51,55,45,51,54,47,50,52,52,46,51,54,52,50,51,54,50,53,52,50,52,52,51,53,52,49,52,52,50,53,51,50,52,50,51,52,50,51,52,54,54,33,54,56,30,52,76,72,75,42,80,66,76,79,90,72,63,60,65,77,76,56,64,81,79,81,80,66,86,50,61,65,61,34,49,48,52,34,50,50,52,49,51,52,49,52,51,51,53,48,52,54,50,53,51,52,44,50,53,53,53,48,53,63,71,78,103